Protein AF-A0A920ETH3-F1 (afdb_monomer_lite)

Structure (mmCIF, N/CA/C/O backbone):
data_AF-A0A920ETH3-F1
#
_entry.id   AF-A0A920ETH3-F1
#
loop_
_atom_site.group_PDB
_atom_site.id
_atom_site.type_symbol
_atom_site.label_atom_id
_atom_site.label_alt_id
_atom_site.label_comp_id
_atom_site.label_asym_id
_atom_site.label_entity_id
_atom_site.label_seq_id
_atom_site.pdbx_PDB_ins_code
_atom_site.Cartn_x
_atom_site.Cartn_y
_atom_site.Cartn_z
_atom_site.occupancy
_atom_site.B_iso_or_equiv
_atom_site.auth_seq_id
_atom_site.auth_comp_id
_atom_site.auth_asym_id
_atom_site.auth_atom_id
_atom_site.pdbx_PDB_model_num
ATOM 1 N N . MET A 1 1 ? -35.013 -7.372 -0.019 1.00 41.53 1 MET A N 1
ATOM 2 C CA . MET A 1 1 ? -33.559 -7.131 0.108 1.00 41.53 1 MET A CA 1
ATOM 3 C C . MET A 1 1 ? -33.090 -6.152 -0.974 1.00 41.53 1 MET A C 1
ATOM 5 O O . MET A 1 1 ? -32.940 -6.585 -2.106 1.00 41.53 1 MET A O 1
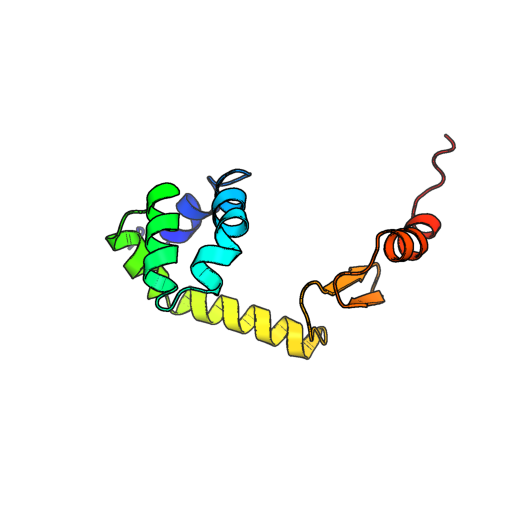ATOM 9 N N . PRO A 1 2 ? -32.944 -4.842 -0.678 1.00 42.34 2 PRO A N 1
ATOM 10 C CA . PRO A 1 2 ? -32.089 -3.989 -1.525 1.00 42.34 2 PRO A CA 1
ATOM 11 C C . PRO A 1 2 ? -31.199 -2.948 -0.797 1.00 42.34 2 PRO A C 1
ATOM 13 O O . PRO A 1 2 ? -30.567 -2.139 -1.464 1.00 42.34 2 PRO A O 1
ATOM 16 N N . TRP A 1 3 ? -31.079 -2.953 0.540 1.00 25.80 3 TRP A N 1
ATOM 17 C CA . TRP A 1 3 ? -30.332 -1.899 1.268 1.00 25.80 3 TRP A CA 1
ATOM 18 C C . TRP A 1 3 ? -28.870 -2.234 1.618 1.00 25.80 3 TRP A C 1
ATOM 20 O O . TRP A 1 3 ? -28.091 -1.336 1.917 1.00 25.80 3 TRP A O 1
ATOM 30 N N . ARG A 1 4 ? -28.447 -3.503 1.527 1.00 28.61 4 ARG A N 1
ATOM 31 C CA . ARG A 1 4 ? -27.088 -3.926 1.932 1.00 28.61 4 ARG A CA 1
ATOM 32 C C . ARG A 1 4 ? -25.983 -3.603 0.913 1.00 28.61 4 ARG A C 1
ATOM 34 O O . ARG A 1 4 ? -24.817 -3.590 1.272 1.00 28.61 4 ARG A O 1
ATOM 41 N N . VAL A 1 5 ? -26.333 -3.250 -0.327 1.00 36.88 5 VAL A N 1
ATOM 42 C CA . VAL A 1 5 ? -25.362 -2.908 -1.395 1.00 36.88 5 VAL A CA 1
ATOM 43 C C . VAL A 1 5 ? -25.045 -1.398 -1.432 1.00 36.88 5 VAL A C 1
ATOM 45 O O . VAL A 1 5 ? -24.185 -0.936 -2.184 1.00 36.88 5 VAL A O 1
ATOM 48 N N . LEU A 1 6 ? -25.720 -0.592 -0.602 1.00 34.16 6 LEU A N 1
ATOM 49 C CA . LEU A 1 6 ? -25.572 0.867 -0.595 1.00 34.16 6 LEU A CA 1
ATOM 50 C C . LEU A 1 6 ? -24.345 1.366 0.187 1.00 34.16 6 LEU A C 1
ATOM 52 O O . LEU A 1 6 ? -23.954 2.522 0.016 1.00 34.16 6 LEU A O 1
ATOM 56 N N . CYS A 1 7 ? -23.719 0.501 0.995 1.00 39.78 7 CYS A N 1
ATOM 57 C CA . CYS A 1 7 ? -22.545 0.852 1.798 1.00 39.78 7 CYS A CA 1
ATOM 58 C C . CYS A 1 7 ? -21.363 1.263 0.895 1.00 39.78 7 CYS A C 1
ATOM 60 O O . CYS A 1 7 ? -20.729 2.293 1.109 1.00 39.78 7 CYS A O 1
ATOM 62 N N . TRP A 1 8 ? -21.166 0.559 -0.225 1.00 28.53 8 TRP A N 1
ATOM 63 C CA . TRP A 1 8 ? -20.077 0.833 -1.170 1.00 28.53 8 TRP A CA 1
ATOM 64 C C . TRP A 1 8 ? -20.364 1.971 -2.156 1.00 28.53 8 TRP A C 1
ATOM 66 O O . TRP A 1 8 ? -19.470 2.738 -2.522 1.00 28.53 8 TRP A O 1
ATOM 76 N N . ARG A 1 9 ? -21.616 2.123 -2.603 1.00 28.33 9 ARG A N 1
ATOM 77 C CA . ARG A 1 9 ? -21.947 3.101 -3.653 1.00 28.33 9 ARG A CA 1
ATOM 78 C C . ARG A 1 9 ? -21.990 4.542 -3.159 1.00 28.33 9 ARG A C 1
ATOM 80 O O . ARG A 1 9 ? -21.611 5.417 -3.930 1.00 28.33 9 ARG A O 1
ATOM 87 N N . ASN A 1 10 ? -22.391 4.792 -1.914 1.00 32.38 10 ASN A N 1
ATOM 88 C CA . ASN A 1 10 ? -22.527 6.158 -1.401 1.00 32.38 10 ASN A CA 1
ATOM 89 C C . ASN A 1 10 ? -21.332 6.606 -0.558 1.00 32.38 10 ASN A C 1
ATOM 91 O O . ASN A 1 10 ? -20.974 7.7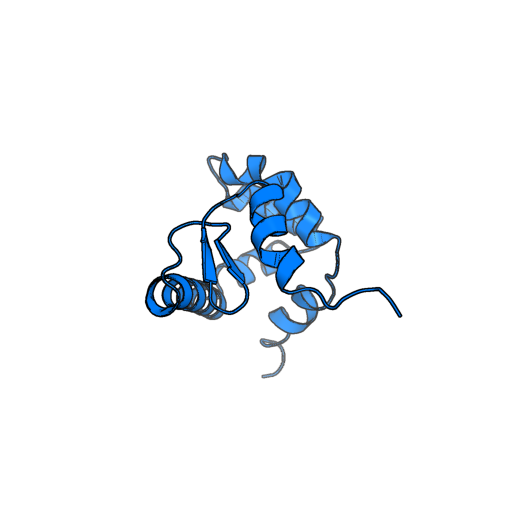83 -0.614 1.00 32.38 10 ASN A O 1
ATOM 95 N N . ALA A 1 11 ? -20.670 5.681 0.148 1.00 36.75 11 ALA A N 1
ATOM 96 C CA . ALA A 1 11 ? -19.459 6.011 0.884 1.00 36.75 11 ALA A CA 1
ATOM 97 C C . ALA A 1 11 ? -18.287 6.249 -0.067 1.00 36.75 11 ALA A C 1
ATOM 99 O O . ALA A 1 11 ? -17.649 7.271 0.079 1.00 36.75 11 ALA A O 1
ATOM 100 N N . CYS A 1 12 ? -18.041 5.406 -1.079 1.00 33.81 12 CYS A N 1
ATOM 101 C CA . CYS A 1 12 ? -16.846 5.523 -1.931 1.00 33.81 12 CYS A CA 1
ATOM 102 C C . CYS A 1 12 ? -16.982 6.523 -3.099 1.00 33.81 12 CYS A C 1
ATOM 104 O O . CYS A 1 12 ? -15.988 7.076 -3.564 1.00 33.81 12 CYS A O 1
ATOM 106 N N . ARG A 1 13 ? -18.203 6.795 -3.587 1.00 34.06 13 ARG A N 1
ATOM 107 C CA . ARG A 1 13 ? -18.430 7.591 -4.815 1.00 34.06 13 ARG A CA 1
ATOM 108 C C . ARG A 1 13 ? -18.568 9.102 -4.574 1.00 34.06 13 ARG A C 1
ATOM 110 O O . ARG A 1 13 ? -18.468 9.877 -5.519 1.00 34.06 13 ARG A O 1
ATOM 117 N N . ARG A 1 14 ? -18.752 9.540 -3.323 1.00 35.31 14 ARG A N 1
ATOM 118 C CA . ARG A 1 14 ? -18.910 10.962 -2.951 1.00 35.31 14 ARG A CA 1
ATOM 119 C C . ARG A 1 14 ? -17.576 11.670 -2.640 1.00 35.31 14 ARG A C 1
ATOM 121 O O . ARG A 1 14 ? -17.590 12.819 -2.218 1.00 35.31 14 ARG A O 1
ATOM 128 N N . LEU A 1 15 ? -16.431 10.991 -2.809 1.00 48.09 15 LEU A N 1
ATOM 129 C CA . LEU A 1 15 ? -15.171 11.290 -2.099 1.00 48.09 15 LEU A CA 1
ATOM 130 C C . LEU A 1 15 ? -13.968 11.617 -2.978 1.00 48.09 15 LEU A C 1
ATOM 132 O O . LEU A 1 15 ? -12.848 11.193 -2.688 1.00 48.09 15 LEU A O 1
ATOM 136 N N . ARG A 1 16 ? -14.151 12.371 -4.056 1.00 40.91 16 ARG A N 1
ATOM 137 C CA . ARG A 1 16 ? -12.979 12.858 -4.787 1.00 40.91 16 ARG A CA 1
ATOM 138 C C . ARG A 1 16 ? -12.321 13.998 -3.999 1.00 40.91 16 ARG A C 1
ATOM 140 O O . ARG A 1 16 ? -12.915 15.055 -3.829 1.00 40.91 16 ARG A O 1
ATOM 147 N N . GLY A 1 17 ? -11.113 13.748 -3.485 1.00 49.59 17 GLY A N 1
ATOM 148 C CA . GLY A 1 17 ? -10.159 14.762 -3.015 1.00 49.59 17 GLY A CA 1
ATOM 149 C C . GLY A 1 17 ? -9.912 14.819 -1.501 1.00 49.59 17 GLY A C 1
ATOM 150 O O . GLY A 1 17 ? -8.790 14.612 -1.055 1.00 49.59 17 GLY A O 1
ATOM 151 N N . TRP A 1 18 ? -10.938 15.099 -0.693 1.00 44.47 18 TRP A N 1
ATOM 152 C CA . TRP A 1 18 ? -10.741 15.562 0.697 1.00 44.47 18 TRP A CA 1
ATOM 153 C C . TRP A 1 18 ? -10.610 14.476 1.782 1.00 44.47 18 TRP A C 1
ATOM 155 O O . TRP A 1 18 ? -10.058 14.742 2.843 1.00 44.47 18 TRP A O 1
ATOM 165 N N . ARG A 1 19 ? -11.106 13.246 1.572 1.00 52.78 19 ARG A N 1
ATOM 166 C CA . ARG A 1 19 ? -11.026 12.191 2.612 1.00 52.78 19 ARG A CA 1
ATOM 167 C C . ARG A 1 19 ? -9.676 11.471 2.641 1.00 52.78 19 ARG A C 1
ATOM 169 O O . ARG A 1 19 ? -9.181 11.158 3.722 1.00 52.78 19 ARG A O 1
ATOM 176 N N . SER A 1 20 ? -9.053 11.266 1.481 1.00 57.72 20 SER A N 1
ATOM 177 C CA . SER A 1 20 ? -7.718 10.658 1.399 1.00 57.72 20 SER A CA 1
ATOM 178 C C . SER A 1 20 ? -6.642 11.555 2.015 1.00 57.72 20 SER A C 1
ATOM 180 O O . SER A 1 20 ? -5.698 11.044 2.611 1.00 57.72 20 SER A O 1
ATOM 182 N N . SER A 1 21 ? -6.804 12.884 1.952 1.00 61.53 21 SER A N 1
ATOM 183 C CA . SER A 1 21 ? -5.863 13.813 2.584 1.00 61.53 21 SER A CA 1
ATOM 184 C C . SER A 1 21 ? -5.886 13.701 4.111 1.00 61.53 21 SER A C 1
ATOM 186 O O . SER A 1 21 ? -4.821 13.664 4.719 1.00 61.53 21 SER A O 1
ATOM 188 N N . ILE A 1 22 ? -7.057 13.565 4.746 1.00 73.7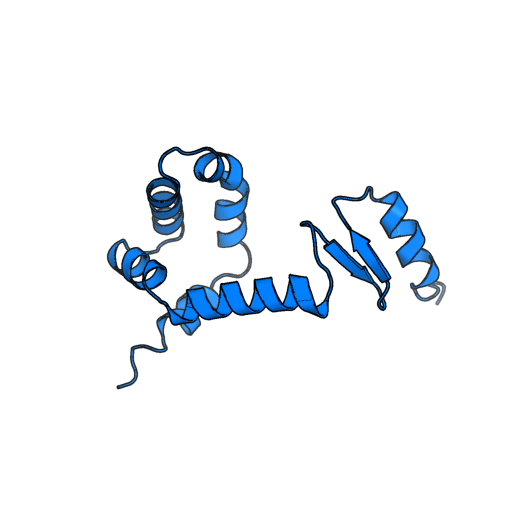5 22 ILE A N 1
ATOM 189 C CA . ILE A 1 22 ? -7.167 13.406 6.209 1.00 73.75 22 ILE A CA 1
ATOM 190 C C . ILE A 1 22 ? -6.555 12.073 6.660 1.00 73.75 22 ILE A C 1
ATOM 192 O O . ILE A 1 22 ? -5.790 12.039 7.622 1.00 73.75 22 ILE A O 1
ATOM 196 N N . PHE A 1 23 ? -6.848 10.981 5.951 1.00 77.94 23 PHE A N 1
ATOM 197 C CA . PHE A 1 23 ? -6.286 9.666 6.266 1.00 77.94 23 PHE A CA 1
ATOM 198 C C . PHE A 1 23 ? -4.749 9.646 6.166 1.00 77.94 23 PHE A C 1
ATOM 200 O O . PHE A 1 23 ? -4.079 9.218 7.109 1.00 77.94 23 PHE A O 1
ATOM 207 N N . CYS A 1 24 ? -4.186 10.159 5.064 1.00 76.25 24 CYS A N 1
ATOM 208 C CA . CYS A 1 24 ? -2.737 10.170 4.838 1.00 76.25 24 CYS A CA 1
ATOM 209 C C . CYS A 1 24 ? -2.003 11.204 5.705 1.00 76.25 24 CYS A C 1
ATOM 211 O O . CYS A 1 24 ? -0.949 10.900 6.256 1.00 76.25 24 CYS A O 1
ATOM 213 N N . SER A 1 25 ? -2.553 12.409 5.892 1.00 79.12 25 SER A N 1
ATOM 214 C CA . SER A 1 25 ? -1.949 13.428 6.775 1.00 79.12 25 SER A CA 1
ATOM 215 C C . SER A 1 25 ? -1.844 12.955 8.223 1.00 79.12 25 SER A C 1
ATOM 217 O O . SER A 1 25 ? -0.908 13.321 8.933 1.00 79.12 25 SER A O 1
ATOM 219 N N . ARG A 1 26 ? -2.770 12.092 8.652 1.00 82.62 26 ARG A N 1
ATOM 220 C CA . ARG A 1 26 ? -2.784 11.501 9.991 1.00 82.62 26 ARG A CA 1
ATOM 221 C C . ARG A 1 26 ? -2.156 10.109 10.049 1.00 82.62 26 ARG A C 1
ATOM 223 O O . ARG A 1 26 ? -2.210 9.497 11.112 1.00 82.62 26 ARG A O 1
ATOM 230 N N . ALA A 1 27 ? -1.504 9.651 8.973 1.00 81.88 27 ALA A N 1
ATOM 231 C CA . ALA A 1 27 ? -0.816 8.358 8.893 1.00 81.88 27 ALA A CA 1
ATOM 232 C C . ALA A 1 27 ? 0.065 8.087 10.112 1.00 81.88 27 ALA A C 1
ATOM 234 O O . ALA A 1 27 ? -0.097 7.077 10.786 1.00 81.88 27 ALA A O 1
ATOM 235 N N . LYS A 1 28 ? 0.925 9.045 10.473 1.00 84.75 28 LYS A N 1
ATOM 236 C CA . LYS A 1 28 ? 1.828 8.910 11.624 1.00 84.75 28 LYS A CA 1
ATOM 237 C C . LYS A 1 28 ? 1.091 8.631 12.937 1.00 84.75 28 LYS A C 1
ATOM 239 O O . LYS A 1 28 ? 1.585 7.858 13.747 1.00 84.75 28 LYS A O 1
ATOM 244 N N . ALA A 1 29 ? -0.075 9.244 13.140 1.00 84.50 29 ALA A N 1
ATOM 245 C CA . ALA A 1 29 ? -0.819 9.134 14.389 1.00 84.50 29 ALA A CA 1
ATOM 246 C C . ALA A 1 29 ? -1.444 7.747 14.570 1.00 84.50 29 ALA A C 1
ATOM 248 O O . ALA A 1 29 ? -1.339 7.181 15.650 1.00 84.50 29 ALA A O 1
ATOM 249 N N . TRP A 1 30 ? -2.063 7.182 13.528 1.00 85.56 30 TRP A N 1
ATOM 250 C CA . TRP A 1 30 ? -2.693 5.864 13.640 1.00 85.56 30 TRP A CA 1
ATOM 251 C C . TRP A 1 30 ? -1.712 4.705 13.417 1.00 85.56 30 TRP A C 1
ATOM 253 O O . TRP A 1 30 ? -1.893 3.662 14.034 1.00 85.56 30 TRP A O 1
ATOM 263 N N . ILE A 1 31 ? -0.652 4.882 12.615 1.00 87.81 31 ILE A N 1
ATOM 264 C CA . ILE A 1 31 ? 0.394 3.858 12.413 1.00 87.81 31 ILE A CA 1
ATOM 265 C C . ILE A 1 31 ? 1.186 3.612 13.702 1.00 87.81 31 ILE A C 1
ATOM 267 O O . ILE A 1 31 ? 1.491 2.469 14.021 1.00 87.81 31 ILE A O 1
ATOM 271 N N . ALA A 1 32 ? 1.526 4.673 14.439 1.00 89.50 32 ALA A N 1
ATOM 272 C CA . ALA A 1 32 ? 2.330 4.571 15.659 1.00 89.50 32 ALA A CA 1
ATOM 273 C C . ALA A 1 32 ? 1.494 4.366 16.939 1.00 89.50 32 ALA A C 1
ATOM 275 O O . ALA A 1 32 ? 2.056 4.298 18.032 1.00 89.50 32 ALA A O 1
ATOM 276 N N . SER A 1 33 ? 0.162 4.319 16.829 1.00 92.56 33 SER A N 1
ATOM 277 C CA . SER A 1 33 ? -0.734 4.182 17.981 1.00 92.56 33 SER A CA 1
ATOM 278 C C . SER A 1 33 ? -0.689 2.771 18.569 1.00 92.56 33 SER A C 1
ATOM 280 O O . SER A 1 33 ? -0.591 1.786 17.841 1.00 92.56 33 SER A O 1
ATOM 282 N N . GLN A 1 34 ? -0.858 2.672 19.890 1.00 92.62 34 GLN A N 1
ATOM 283 C CA . GLN A 1 34 ? -1.112 1.395 20.570 1.00 92.62 34 GLN A CA 1
ATOM 284 C C . GLN A 1 34 ? -2.498 0.827 20.232 1.00 92.62 34 GLN A C 1
ATOM 286 O O . GLN A 1 34 ? -2.686 -0.385 20.245 1.00 92.62 34 GLN A O 1
ATOM 291 N N . ASP A 1 35 ? -3.450 1.701 19.890 1.00 92.00 35 ASP A N 1
ATOM 292 C CA . ASP A 1 35 ? -4.769 1.331 19.380 1.00 92.00 35 ASP A CA 1
ATOM 293 C C . ASP A 1 35 ? -5.041 2.068 18.055 1.00 92.00 35 ASP A C 1
ATOM 295 O O . ASP A 1 35 ? -5.573 3.189 18.037 1.00 92.00 35 ASP A O 1
ATOM 299 N N . PRO A 1 36 ? -4.636 1.475 16.918 1.00 89.31 36 PRO A N 1
ATOM 300 C CA . PRO A 1 36 ? -4.901 2.037 15.599 1.00 89.31 36 PRO A CA 1
ATOM 301 C C . PRO A 1 36 ? -6.394 2.115 15.275 1.00 89.31 36 PRO A C 1
ATOM 303 O O . PRO A 1 36 ? -6.813 3.024 14.563 1.00 89.31 36 PRO A O 1
ATOM 306 N N . SER A 1 37 ? -7.215 1.199 15.803 1.00 88.50 37 SER A N 1
ATOM 307 C CA . SER A 1 37 ? -8.653 1.171 15.520 1.00 88.50 37 SER A CA 1
ATOM 308 C C . SER A 1 37 ? -9.357 2.383 16.123 1.00 88.50 37 SER A C 1
ATOM 310 O O . SER A 1 37 ? -10.151 3.034 15.441 1.00 88.50 37 SER A O 1
ATOM 312 N N . ALA A 1 38 ? -9.024 2.749 17.363 1.00 90.75 38 ALA A N 1
ATOM 313 C CA . ALA A 1 38 ? -9.565 3.952 17.991 1.00 90.75 38 ALA A CA 1
ATOM 314 C C . ALA A 1 38 ? -9.150 5.236 17.248 1.00 90.75 38 ALA A C 1
ATOM 316 O O . ALA A 1 38 ? -9.969 6.137 17.049 1.00 90.75 38 ALA A O 1
ATOM 317 N N . GLU A 1 39 ? -7.899 5.333 16.784 1.00 90.94 39 GLU A N 1
ATOM 318 C CA . GLU A 1 39 ? -7.447 6.486 15.991 1.00 90.94 39 GLU A CA 1
ATOM 319 C C . GLU A 1 39 ? -8.130 6.559 14.619 1.00 90.94 39 GLU A C 1
ATOM 321 O O . GLU A 1 39 ? -8.573 7.633 14.195 1.00 90.94 39 GLU A O 1
ATOM 326 N N . LEU A 1 40 ? -8.297 5.420 13.947 1.00 89.06 40 LEU A N 1
ATOM 327 C CA . LEU A 1 40 ? -9.029 5.328 12.686 1.00 89.06 40 LEU A CA 1
ATOM 328 C C . LEU A 1 40 ? -10.508 5.681 12.856 1.00 89.06 40 LEU A C 1
ATOM 330 O O . LEU A 1 40 ? -11.066 6.366 12.001 1.00 89.06 40 LEU A O 1
ATOM 334 N N . GLN A 1 41 ? -11.130 5.320 13.977 1.00 89.81 41 GLN A N 1
ATOM 335 C CA . GLN A 1 41 ? -12.501 5.718 14.282 1.00 89.81 41 GLN A CA 1
ATOM 336 C C . GLN A 1 41 ? -12.631 7.242 14.432 1.00 89.81 41 GLN A C 1
ATOM 338 O O . GLN A 1 41 ? -13.583 7.835 13.924 1.00 89.81 41 GLN A O 1
ATOM 343 N N . LYS A 1 42 ? -11.662 7.915 15.071 1.00 89.88 42 LYS A N 1
ATOM 344 C CA . LYS A 1 42 ? -11.635 9.391 15.154 1.00 89.88 42 LYS A CA 1
ATOM 345 C C . LYS A 1 42 ? -11.532 10.026 13.766 1.00 89.88 42 LYS A C 1
ATOM 347 O O . LYS A 1 42 ? -12.209 11.015 13.487 1.00 89.88 42 LYS A O 1
ATOM 352 N N . ILE A 1 43 ? -10.701 9.456 12.894 1.00 87.12 43 ILE A N 1
ATOM 353 C CA . ILE A 1 43 ? -10.560 9.881 11.494 1.00 87.12 43 ILE A CA 1
ATOM 354 C C . ILE A 1 43 ? -11.869 9.651 10.727 1.00 87.12 43 ILE A C 1
ATOM 356 O O . ILE A 1 43 ? -12.325 10.535 10.003 1.00 87.12 43 ILE A O 1
ATOM 360 N N . ALA A 1 44 ? -12.518 8.505 10.930 1.00 86.62 44 ALA A N 1
ATOM 361 C CA . ALA A 1 44 ? -13.794 8.170 10.312 1.00 86.62 44 ALA A CA 1
ATOM 362 C C . ALA A 1 44 ? -14.913 9.133 10.745 1.00 86.62 44 ALA A C 1
ATOM 364 O O . ALA A 1 44 ? -15.660 9.619 9.895 1.00 86.62 44 ALA A O 1
ATOM 365 N N . LYS A 1 45 ? -14.968 9.501 12.034 1.00 88.56 45 LYS A N 1
ATOM 366 C CA . LYS A 1 45 ? -15.897 10.516 12.561 1.00 88.56 45 LYS A CA 1
ATOM 367 C C . LYS A 1 45 ? -15.678 11.880 11.894 1.00 88.56 45 LYS A C 1
ATOM 369 O O . LYS A 1 45 ? -16.638 12.491 11.435 1.00 88.56 45 LYS A O 1
ATOM 374 N N . GLN A 1 46 ? -14.427 12.326 11.742 1.00 86.06 46 GLN A N 1
ATOM 375 C CA . GLN A 1 46 ? -14.096 13.568 11.014 1.00 86.06 46 GLN A CA 1
ATOM 376 C C . GLN A 1 46 ? -14.469 13.509 9.529 1.00 86.06 46 GLN A C 1
ATOM 378 O O . GLN A 1 46 ? -14.856 14.512 8.937 1.00 86.06 46 GLN A O 1
ATOM 383 N N . ALA A 1 47 ? -14.384 12.324 8.929 1.00 82.44 47 ALA A N 1
ATOM 384 C CA . ALA A 1 47 ? -14.831 12.088 7.568 1.00 82.44 47 ALA A CA 1
ATOM 385 C C . ALA A 1 47 ? -16.369 12.037 7.433 1.00 82.44 47 ALA A C 1
ATOM 387 O O . ALA A 1 47 ? -16.868 12.013 6.305 1.00 82.44 47 ALA A O 1
ATOM 388 N N . GLY A 1 48 ? -17.121 12.049 8.539 1.00 83.88 48 GLY A N 1
ATOM 389 C CA . GLY A 1 48 ? -18.584 12.016 8.570 1.00 83.88 48 GLY A CA 1
ATOM 390 C C . GLY A 1 48 ? -19.187 10.609 8.600 1.00 83.88 48 GLY A C 1
ATOM 391 O O . GLY A 1 48 ? -20.317 10.436 8.152 1.00 83.88 48 GLY A O 1
ATOM 392 N N . LEU A 1 49 ? -18.437 9.602 9.061 1.00 85.31 49 LEU A N 1
ATOM 393 C CA . LEU A 1 49 ? -18.943 8.249 9.304 1.00 85.31 49 LEU A CA 1
ATOM 394 C C . LEU A 1 49 ? -19.459 8.131 10.745 1.00 85.31 49 LEU A C 1
ATOM 396 O O . LEU A 1 49 ? -18.802 8.602 11.677 1.00 85.31 49 LEU A O 1
ATOM 400 N N . SER A 1 50 ? -20.616 7.493 10.931 1.00 88.94 50 SER A N 1
ATOM 401 C CA . SER A 1 50 ? -21.113 7.164 12.269 1.00 88.94 50 SER A CA 1
ATOM 402 C C . SER A 1 50 ? -20.321 6.001 12.883 1.00 88.94 50 SER A C 1
ATOM 404 O O . SER A 1 50 ? -19.578 5.291 12.204 1.00 88.94 50 SER A O 1
ATOM 406 N N . GLU A 1 51 ? -20.460 5.810 14.192 1.00 86.94 51 GLU A N 1
ATOM 407 C CA . GLU A 1 51 ? -19.814 4.709 14.911 1.00 86.94 51 GLU A CA 1
ATOM 408 C C . GLU A 1 51 ? -20.365 3.338 14.499 1.00 86.94 51 GLU A C 1
ATOM 410 O O . GLU A 1 51 ? -19.585 2.417 14.251 1.00 86.94 51 GLU A O 1
ATOM 415 N N . ASP A 1 52 ? -21.682 3.231 14.327 1.00 88.56 52 ASP A N 1
ATOM 416 C CA . ASP A 1 52 ? -22.328 2.004 13.858 1.00 88.56 52 ASP A CA 1
ATOM 417 C C . ASP A 1 52 ? -21.872 1.647 12.438 1.00 88.56 52 ASP A C 1
ATOM 419 O O . ASP A 1 52 ? -21.500 0.502 12.169 1.00 88.56 52 ASP A O 1
ATOM 423 N N . ASP A 1 53 ? -21.809 2.639 11.543 1.00 85.06 53 ASP A N 1
ATOM 424 C CA . ASP A 1 53 ? -21.317 2.436 10.178 1.00 85.06 53 ASP A CA 1
ATOM 425 C C . ASP A 1 53 ? -19.839 2.016 10.162 1.00 85.06 53 ASP A C 1
ATOM 427 O O . ASP A 1 53 ? -19.439 1.182 9.348 1.00 85.06 53 ASP A O 1
ATOM 431 N N . TYR A 1 54 ? -19.020 2.559 11.070 1.00 86.56 54 TYR A N 1
ATOM 432 C CA . TYR A 1 54 ? -17.616 2.173 11.216 1.00 86.56 54 TYR A CA 1
ATOM 433 C C . TYR A 1 54 ? -17.472 0.702 11.621 1.00 86.56 54 TYR A C 1
ATOM 435 O O . TYR A 1 54 ? -16.702 -0.036 11.004 1.00 86.56 54 TYR A O 1
ATOM 443 N N . ILE A 1 55 ? -18.247 0.251 12.610 1.00 87.00 55 ILE A N 1
ATOM 444 C CA . ILE A 1 55 ? -18.207 -1.138 13.088 1.00 87.00 55 ILE A CA 1
ATOM 445 C C . ILE A 1 55 ? -18.695 -2.104 12.008 1.00 87.00 55 ILE A C 1
ATOM 447 O O . ILE A 1 55 ? -18.088 -3.158 11.811 1.00 87.00 55 ILE A O 1
ATOM 451 N N . VAL A 1 56 ? -19.772 -1.758 11.299 1.00 89.06 56 VAL A N 1
ATOM 452 C CA . VAL A 1 56 ? -20.278 -2.570 10.185 1.00 89.06 56 VAL A CA 1
ATOM 453 C C . VAL A 1 56 ? -19.226 -2.682 9.083 1.00 89.06 56 VAL A C 1
ATOM 455 O O . VAL A 1 56 ? -18.979 -3.783 8.601 1.00 89.06 56 VAL A O 1
ATOM 458 N N . CYS A 1 57 ? -18.569 -1.574 8.730 1.00 85.31 57 CYS A N 1
ATOM 459 C CA . CYS A 1 57 ? -17.510 -1.549 7.722 1.00 85.31 57 CYS A CA 1
ATOM 460 C C . CYS A 1 57 ? -16.318 -2.440 8.111 1.00 85.31 57 CYS A C 1
ATOM 462 O O . CYS A 1 57 ? -15.853 -3.237 7.300 1.00 85.31 57 CYS A O 1
ATOM 464 N N . LEU A 1 58 ? -15.854 -2.367 9.364 1.00 87.00 58 LEU A N 1
ATOM 465 C CA . LEU A 1 58 ? -14.734 -3.185 9.845 1.00 87.00 58 LEU A CA 1
ATOM 466 C C . LEU A 1 58 ? -15.031 -4.688 9.874 1.00 87.00 58 LEU A C 1
ATOM 468 O O . LEU A 1 58 ? -14.111 -5.496 9.773 1.00 87.00 58 LEU A O 1
ATOM 472 N N . LYS A 1 59 ? -16.300 -5.063 10.043 1.00 89.62 59 LYS A N 1
ATOM 473 C CA . LYS A 1 59 ? -16.741 -6.463 10.099 1.00 89.62 59 LYS A CA 1
ATOM 474 C C . LYS A 1 59 ? -17.123 -7.027 8.732 1.00 89.62 59 LYS A C 1
ATOM 476 O O . LYS A 1 59 ? -17.558 -8.173 8.655 1.00 89.62 59 LYS A O 1
ATOM 481 N N . ASP A 1 60 ? -16.994 -6.246 7.664 1.00 90.62 60 ASP A N 1
ATOM 482 C CA . ASP A 1 60 ? -17.311 -6.711 6.322 1.00 90.62 60 ASP A CA 1
ATOM 483 C C . ASP A 1 60 ? -16.209 -7.645 5.797 1.00 90.62 60 ASP A C 1
ATOM 485 O O . ASP A 1 60 ? -15.183 -7.228 5.248 1.00 90.62 60 ASP A O 1
ATOM 489 N N . GLU A 1 61 ? -16.443 -8.946 5.954 1.00 91.81 61 GLU A N 1
ATOM 490 C CA . GLU A 1 61 ? -15.536 -9.992 5.484 1.00 91.81 61 GLU A CA 1
ATOM 491 C C . GLU A 1 61 ? -15.330 -9.961 3.965 1.00 91.81 61 GLU A C 1
ATOM 493 O O . GLU A 1 61 ? -14.260 -10.340 3.490 1.00 91.81 61 GLU A O 1
ATOM 498 N N . SER A 1 62 ? -16.312 -9.478 3.193 1.00 91.88 62 SER A N 1
ATOM 499 C CA . SER A 1 62 ? -16.196 -9.403 1.734 1.00 91.88 62 SER A CA 1
ATOM 500 C C . SER A 1 62 ? -15.172 -8.350 1.312 1.00 91.88 62 SER A C 1
ATOM 502 O O . SER A 1 62 ? -14.366 -8.588 0.411 1.00 91.88 62 SER A O 1
ATOM 504 N N . VAL A 1 63 ? -15.136 -7.216 2.019 1.00 89.19 63 VAL A N 1
ATOM 505 C CA . VAL A 1 63 ? -14.143 -6.159 1.797 1.00 89.19 63 VAL A CA 1
ATOM 506 C C . VAL A 1 63 ? -12.760 -6.639 2.218 1.00 89.19 63 VAL A C 1
ATOM 508 O O . VAL A 1 63 ? -11.797 -6.463 1.472 1.00 89.19 63 VAL A O 1
ATOM 511 N N . LEU A 1 64 ? -12.656 -7.308 3.368 1.00 89.50 64 LEU A N 1
ATOM 512 C CA . LEU A 1 64 ? -11.392 -7.880 3.827 1.00 89.50 64 LEU A CA 1
ATOM 513 C C . LEU A 1 64 ? -10.848 -8.931 2.847 1.00 89.50 64 LEU A C 1
ATOM 515 O O . LEU A 1 64 ? -9.655 -8.926 2.535 1.00 89.50 64 LEU A O 1
ATOM 519 N N . ALA A 1 65 ? -11.711 -9.811 2.338 1.00 93.56 65 ALA A N 1
ATOM 520 C CA . ALA A 1 65 ? -11.345 -10.811 1.341 1.00 93.56 65 ALA A CA 1
ATOM 521 C C . ALA A 1 65 ? -10.874 -10.160 0.034 1.00 93.56 65 ALA A C 1
ATOM 523 O O . ALA A 1 65 ? -9.864 -10.584 -0.525 1.00 93.56 65 ALA A O 1
ATOM 524 N N . ALA A 1 66 ? -11.545 -9.097 -0.421 1.00 93.31 66 ALA A N 1
ATOM 525 C CA . ALA A 1 66 ? -11.128 -8.346 -1.601 1.00 93.31 66 ALA A CA 1
ATOM 526 C C . ALA A 1 66 ? -9.748 -7.688 -1.413 1.00 93.31 66 ALA A C 1
ATOM 528 O O . ALA A 1 66 ? -8.894 -7.819 -2.287 1.00 93.31 66 ALA A O 1
ATOM 529 N N . ILE A 1 67 ? -9.495 -7.047 -0.262 1.00 91.31 67 ILE A N 1
ATOM 530 C CA . ILE A 1 67 ? -8.193 -6.432 0.059 1.00 91.31 67 ILE A CA 1
ATOM 531 C C . ILE A 1 67 ? -7.081 -7.486 0.048 1.00 91.31 67 ILE A C 1
ATOM 533 O O . ILE A 1 67 ? -6.050 -7.292 -0.596 1.00 91.31 67 ILE A O 1
ATOM 537 N N . ARG A 1 68 ? -7.302 -8.626 0.716 1.00 93.81 68 ARG A N 1
ATOM 538 C CA . ARG A 1 68 ? -6.340 -9.738 0.733 1.00 93.81 68 ARG A CA 1
ATOM 539 C C . ARG A 1 68 ? -6.109 -10.301 -0.665 1.00 93.81 68 ARG A C 1
ATOM 541 O O . ARG A 1 68 ? -4.965 -10.497 -1.049 1.00 93.81 68 ARG A O 1
ATOM 548 N N . GLY A 1 69 ? -7.170 -10.493 -1.447 1.00 95.75 69 GLY A N 1
ATOM 549 C CA . GLY A 1 69 ? -7.071 -10.973 -2.824 1.00 95.75 69 GLY A CA 1
ATOM 550 C C . GLY A 1 69 ? -6.247 -10.042 -3.715 1.00 95.75 69 GLY A C 1
ATOM 551 O O . GLY A 1 69 ? -5.411 -10.514 -4.483 1.00 95.75 69 GLY A O 1
ATOM 552 N N . MET A 1 70 ? -6.421 -8.724 -3.578 1.00 93.38 70 MET A N 1
ATOM 553 C CA . MET A 1 70 ? -5.596 -7.734 -4.277 1.00 93.38 70 MET A CA 1
ATOM 554 C C . MET A 1 70 ? -4.128 -7.803 -3.842 1.00 93.38 70 MET A C 1
ATOM 556 O O . MET A 1 70 ? -3.245 -7.801 -4.697 1.00 93.38 70 MET A O 1
ATOM 560 N N . GLN A 1 71 ? -3.865 -7.896 -2.534 1.00 91.69 71 GLN A N 1
ATOM 561 C CA . GLN A 1 71 ? -2.508 -8.007 -1.995 1.00 91.69 71 GLN A CA 1
ATOM 562 C C . GLN A 1 71 ? -1.806 -9.279 -2.490 1.00 91.69 71 GLN A C 1
ATOM 564 O O . GLN A 1 71 ? -0.676 -9.207 -2.969 1.00 91.69 71 GLN A O 1
ATOM 569 N N . THR A 1 72 ? -2.479 -10.429 -2.425 1.00 95.06 72 THR A N 1
ATOM 570 C CA . THR A 1 72 ? -1.958 -11.710 -2.916 1.00 95.06 72 THR A CA 1
ATOM 571 C C . THR A 1 72 ? -1.699 -11.659 -4.415 1.00 95.06 72 THR A C 1
ATOM 573 O O . THR A 1 72 ? -0.617 -12.028 -4.856 1.00 95.06 72 THR A O 1
ATOM 576 N N . ALA A 1 73 ? -2.637 -11.135 -5.209 1.00 93.75 73 ALA A N 1
ATOM 577 C CA . ALA A 1 73 ? -2.439 -11.001 -6.648 1.00 93.75 73 ALA A CA 1
ATOM 578 C C . ALA A 1 73 ? -1.241 -10.097 -6.988 1.00 93.75 73 ALA A C 1
ATOM 580 O O . ALA A 1 73 ? -0.482 -10.426 -7.896 1.00 93.75 73 ALA A O 1
ATOM 581 N N . ALA A 1 74 ? -1.044 -8.995 -6.259 1.00 91.19 74 ALA A N 1
ATOM 582 C CA . ALA A 1 74 ? 0.113 -8.122 -6.446 1.00 91.19 74 ALA A CA 1
ATOM 583 C C . ALA A 1 74 ? 1.434 -8.821 -6.077 1.00 91.19 74 ALA A C 1
ATOM 585 O O . ALA A 1 74 ? 2.417 -8.702 -6.804 1.00 91.19 74 ALA A O 1
ATOM 586 N N . ALA A 1 75 ? 1.456 -9.587 -4.985 1.00 93.19 75 ALA A N 1
ATOM 587 C CA . ALA A 1 75 ? 2.649 -10.311 -4.556 1.00 93.19 75 ALA A CA 1
ATOM 588 C C . ALA A 1 75 ? 2.996 -11.487 -5.487 1.00 93.19 75 ALA A C 1
ATOM 590 O O . ALA A 1 75 ? 4.158 -11.677 -5.823 1.00 93.19 75 ALA A O 1
ATOM 591 N N . GLU A 1 76 ? 2.007 -12.272 -5.918 1.00 94.94 76 GLU A N 1
ATOM 592 C CA . GLU A 1 76 ? 2.236 -13.507 -6.680 1.00 94.94 76 GLU A CA 1
ATOM 593 C C . GLU A 1 76 ? 2.357 -13.272 -8.186 1.00 94.94 76 GLU A C 1
ATOM 595 O O . GLU A 1 76 ? 3.190 -13.894 -8.840 1.00 94.94 76 GLU A O 1
ATOM 600 N N . LYS A 1 77 ? 1.521 -12.396 -8.758 1.00 92.38 77 LYS A N 1
ATOM 601 C CA . LYS A 1 77 ? 1.470 -12.192 -10.217 1.00 92.38 77 LYS A CA 1
ATOM 602 C C . LYS A 1 77 ? 2.381 -11.072 -10.691 1.00 92.38 77 LYS A C 1
ATOM 604 O O . LYS A 1 77 ? 2.826 -11.108 -11.831 1.00 92.38 77 LYS A O 1
ATOM 609 N N . LEU A 1 78 ? 2.599 -10.065 -9.846 1.00 90.31 78 LEU A N 1
ATOM 610 C CA . LEU A 1 78 ? 3.377 -8.872 -10.186 1.00 90.31 78 LEU A CA 1
ATOM 611 C C . LEU A 1 78 ? 4.705 -8.792 -9.412 1.00 90.31 78 LEU A C 1
ATOM 613 O O . LEU A 1 78 ? 5.471 -7.859 -9.633 1.00 90.31 78 LEU A O 1
ATOM 617 N N . ASP A 1 79 ? 4.977 -9.754 -8.519 1.00 92.00 79 ASP A N 1
ATOM 618 C CA . ASP A 1 79 ? 6.167 -9.797 -7.656 1.00 92.00 79 ASP A CA 1
ATOM 619 C C . ASP A 1 79 ? 6.418 -8.467 -6.920 1.00 92.00 79 ASP A C 1
ATOM 621 O O . ASP A 1 79 ? 7.542 -7.976 -6.839 1.00 92.00 79 ASP A O 1
ATOM 625 N N . VAL A 1 80 ? 5.355 -7.843 -6.401 1.00 92.31 80 VAL A N 1
ATOM 626 C CA . VAL A 1 80 ? 5.464 -6.613 -5.606 1.00 92.31 80 VAL A CA 1
ATOM 627 C C . VAL A 1 80 ? 5.930 -6.962 -4.193 1.00 92.31 80 VAL A C 1
ATOM 629 O O . VAL A 1 80 ? 5.202 -7.605 -3.433 1.00 92.31 80 VAL A O 1
ATOM 632 N N . ARG A 1 81 ? 7.135 -6.512 -3.822 1.00 89.69 81 ARG A N 1
ATOM 633 C CA . ARG A 1 81 ? 7.741 -6.764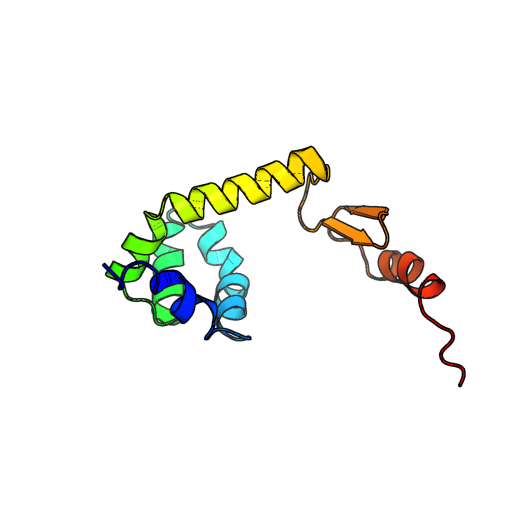 -2.498 1.00 89.69 81 ARG A CA 1
ATOM 634 C C . ARG A 1 81 ? 7.711 -5.568 -1.555 1.00 89.69 81 ARG A C 1
ATOM 636 O O . ARG A 1 81 ? 7.801 -5.747 -0.343 1.00 89.69 81 ARG A O 1
ATOM 643 N N . SER A 1 82 ? 7.571 -4.361 -2.092 1.00 87.31 82 SER A N 1
ATOM 644 C CA . SER A 1 82 ? 7.549 -3.126 -1.311 1.00 87.31 82 SER A CA 1
ATOM 645 C C . SER A 1 82 ? 6.591 -2.099 -1.912 1.00 87.31 82 SER A C 1
ATOM 647 O O . SER A 1 82 ? 6.175 -2.201 -3.067 1.00 87.31 82 SER A O 1
ATOM 649 N N . THR A 1 83 ? 6.203 -1.109 -1.113 1.00 87.31 83 THR A N 1
ATOM 650 C CA . THR A 1 83 ? 5.369 0.011 -1.558 1.00 87.31 83 THR A CA 1
ATOM 651 C C . THR A 1 83 ? 6.100 1.330 -1.294 1.00 87.31 83 THR A C 1
ATOM 653 O O . THR A 1 83 ? 6.537 1.529 -0.158 1.00 87.31 83 THR A O 1
ATOM 656 N N . PRO A 1 84 ? 6.188 2.247 -2.274 1.00 91.44 84 PRO A N 1
ATOM 657 C CA . PRO A 1 84 ? 5.587 2.156 -3.609 1.00 91.44 84 PRO A CA 1
ATOM 658 C C . PRO A 1 84 ? 6.357 1.216 -4.558 1.00 91.44 84 PRO A C 1
ATOM 660 O O . PRO A 1 84 ? 7.557 1.040 -4.413 1.00 91.44 84 PRO A O 1
ATOM 663 N N . THR A 1 85 ? 5.650 0.616 -5.519 1.00 92.56 85 THR A N 1
ATOM 664 C CA . THR A 1 85 ? 6.216 -0.074 -6.694 1.00 92.56 85 THR A CA 1
ATOM 665 C C . THR A 1 85 ? 5.427 0.394 -7.913 1.00 92.56 85 THR A C 1
ATOM 667 O O . THR A 1 85 ? 4.195 0.447 -7.863 1.00 92.56 85 THR A O 1
ATOM 670 N N . PHE A 1 86 ? 6.123 0.741 -8.989 1.00 92.94 86 PHE A N 1
ATOM 671 C CA . PHE A 1 86 ? 5.556 1.250 -10.232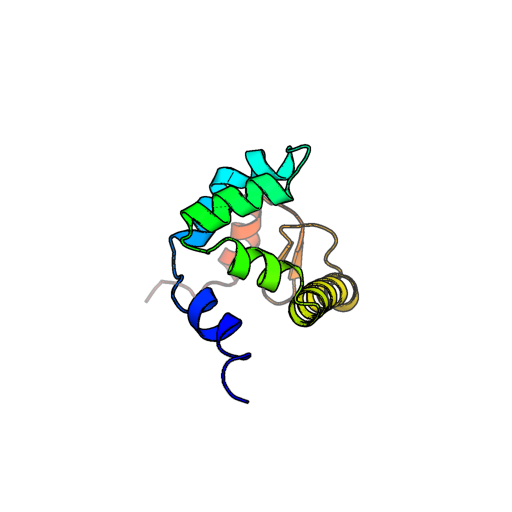 1.00 92.94 86 PHE A CA 1
ATOM 672 C C . PHE A 1 86 ? 5.806 0.263 -11.372 1.00 92.94 86 PHE A C 1
ATOM 674 O O . PHE A 1 86 ? 6.800 -0.458 -11.376 1.00 92.94 86 PHE A O 1
ATOM 681 N N . PHE A 1 87 ? 4.899 0.249 -12.346 1.00 92.19 87 PHE A N 1
ATOM 682 C CA . PHE A 1 87 ? 5.053 -0.508 -13.585 1.00 92.19 87 PHE A CA 1
ATOM 683 C C . PHE A 1 87 ? 4.920 0.463 -14.756 1.00 92.19 87 PHE A C 1
ATOM 685 O O . PHE A 1 87 ? 3.837 1.012 -14.967 1.00 92.19 87 PHE A O 1
ATOM 692 N N . VAL A 1 88 ? 6.002 0.689 -15.501 1.00 91.56 88 VAL A N 1
ATOM 693 C CA . VAL A 1 88 ? 6.024 1.586 -16.665 1.00 91.56 88 VAL A CA 1
ATOM 694 C C . VAL A 1 88 ? 6.298 0.750 -17.907 1.00 91.56 88 VAL A C 1
ATOM 696 O O . VAL A 1 88 ? 7.357 0.152 -18.028 1.00 91.56 88 VAL A O 1
ATOM 699 N N . ASN A 1 89 ? 5.315 0.631 -18.806 1.00 88.88 89 ASN A N 1
ATOM 700 C CA . ASN A 1 89 ? 5.404 -0.204 -20.017 1.00 88.88 89 ASN A CA 1
ATOM 701 C C . ASN A 1 89 ? 5.888 -1.654 -19.781 1.00 88.88 89 ASN A C 1
ATOM 703 O O . ASN A 1 89 ? 6.482 -2.271 -20.659 1.00 88.88 89 ASN A O 1
ATOM 707 N N . GLY A 1 90 ? 5.603 -2.220 -18.604 1.00 86.12 90 GLY A N 1
ATOM 708 C CA . GLY A 1 90 ? 6.029 -3.571 -18.219 1.00 86.12 90 GLY A CA 1
ATOM 709 C C . GLY A 1 90 ? 7.348 -3.627 -17.444 1.00 86.12 90 GLY A C 1
ATOM 710 O O . GLY A 1 90 ? 7.659 -4.673 -16.879 1.00 86.12 90 GLY A O 1
ATOM 711 N N . GLU A 1 91 ? 8.083 -2.520 -17.342 1.00 87.69 91 GLU A N 1
ATOM 712 C CA . GLU A 1 91 ? 9.254 -2.401 -16.478 1.00 87.69 91 GLU A CA 1
ATOM 713 C C . GLU A 1 91 ? 8.829 -2.147 -15.026 1.00 87.69 91 GLU A C 1
ATOM 715 O O . GLU A 1 91 ? 8.026 -1.252 -14.748 1.00 87.69 91 GLU A O 1
ATOM 720 N N . LYS A 1 92 ? 9.347 -2.960 -14.095 1.00 91.06 92 LYS A N 1
ATOM 721 C CA . LYS A 1 92 ? 9.067 -2.857 -12.658 1.00 91.06 92 LYS A CA 1
ATOM 722 C C . LYS A 1 92 ? 10.087 -1.931 -11.996 1.00 91.06 92 LYS A C 1
ATOM 724 O O . LYS A 1 92 ? 11.267 -2.261 -11.944 1.00 91.06 92 LYS A O 1
ATOM 729 N N . LEU A 1 93 ? 9.608 -0.835 -11.413 1.00 92.06 93 LEU A N 1
ATOM 730 C CA . LEU A 1 93 ? 10.400 0.097 -10.618 1.00 92.06 93 LEU A CA 1
ATOM 731 C C . LEU A 1 93 ? 9.985 0.011 -9.149 1.00 92.06 93 LEU A C 1
ATOM 733 O O . LEU A 1 93 ? 8.890 0.432 -8.771 1.00 92.06 93 LEU A O 1
ATOM 737 N N . GLU A 1 94 ? 10.850 -0.549 -8.311 1.00 92.12 94 GLU A N 1
ATOM 738 C CA . GLU A 1 94 ? 10.556 -0.754 -6.894 1.00 92.12 94 GLU A CA 1
ATOM 739 C C . GLU A 1 94 ? 11.061 0.390 -6.017 1.00 92.12 94 GLU A C 1
ATOM 741 O O . GLU A 1 94 ? 12.161 0.913 -6.198 1.00 92.12 94 GLU A O 1
ATOM 746 N N . GLY A 1 95 ? 10.275 0.715 -4.995 1.00 89.38 95 GLY A N 1
ATOM 747 C CA . GLY A 1 95 ? 10.642 1.657 -3.954 1.00 89.38 95 GLY A CA 1
ATOM 748 C C . GLY A 1 95 ? 10.357 3.115 -4.299 1.00 89.38 95 GLY A C 1
ATOM 749 O O . GLY A 1 95 ? 9.915 3.487 -5.387 1.00 89.38 95 GLY A O 1
ATOM 750 N N . ASN A 1 96 ? 10.607 3.964 -3.306 1.00 90.12 96 ASN A N 1
ATOM 751 C CA . ASN A 1 96 ? 10.518 5.409 -3.455 1.00 90.12 96 ASN A CA 1
ATOM 752 C C . ASN A 1 96 ? 11.782 5.937 -4.148 1.00 90.12 96 ASN A C 1
ATOM 754 O O . ASN A 1 96 ? 12.7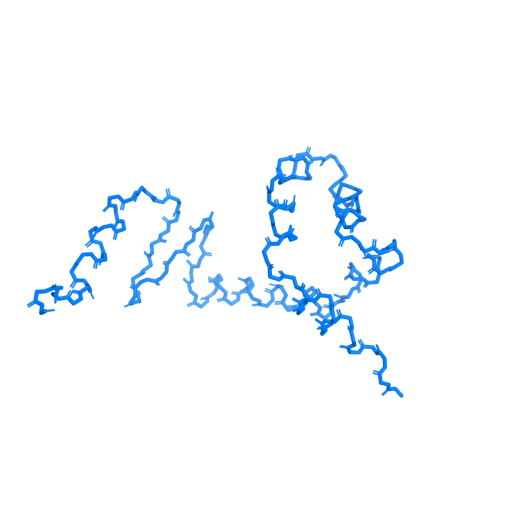26 6.356 -3.478 1.00 90.12 96 ASN A O 1
ATOM 758 N N . GLN A 1 97 ? 11.794 5.854 -5.475 1.00 92.19 97 GLN A N 1
ATOM 759 C CA . GLN A 1 97 ? 12.896 6.308 -6.321 1.00 92.19 97 GLN A CA 1
ATOM 760 C C . GLN A 1 97 ? 12.914 7.838 -6.461 1.00 92.19 97 GLN A C 1
ATOM 762 O O . GLN A 1 97 ? 11.867 8.479 -6.308 1.00 92.19 97 GLN A O 1
ATOM 767 N N . PRO A 1 98 ? 14.087 8.442 -6.711 1.00 94.00 98 PRO A N 1
ATOM 768 C CA . PRO A 1 98 ? 14.194 9.875 -6.942 1.00 94.00 98 PRO A CA 1
ATOM 769 C C . PRO A 1 98 ? 13.677 10.235 -8.349 1.00 94.00 98 PRO A C 1
ATOM 771 O O . PRO A 1 98 ? 13.490 9.358 -9.195 1.00 94.00 98 PRO A O 1
ATOM 774 N N . LEU A 1 99 ? 13.389 11.519 -8.584 1.00 93.38 99 LEU A N 1
ATOM 775 C CA . LEU A 1 99 ? 12.721 11.986 -9.808 1.00 93.38 99 LEU A CA 1
ATOM 776 C C . LEU A 1 99 ? 13.525 11.652 -11.069 1.00 93.38 99 LEU A C 1
ATOM 778 O O . LEU A 1 99 ? 12.946 11.283 -12.083 1.00 93.38 99 LEU A O 1
ATOM 782 N N . GLU A 1 100 ? 14.846 11.720 -10.976 1.00 94.44 100 GLU A N 1
ATOM 783 C CA . GLU A 1 100 ? 15.787 11.497 -12.069 1.00 94.44 100 GLU A CA 1
ATOM 784 C C . GLU A 1 100 ? 15.603 10.103 -12.689 1.00 94.44 100 GLU A C 1
ATOM 786 O O . GLU A 1 100 ? 15.585 9.959 -13.907 1.00 94.44 100 GLU A O 1
ATOM 791 N N . VAL A 1 101 ? 15.346 9.083 -11.862 1.00 92.62 101 VAL A N 1
ATOM 792 C CA . VAL A 1 101 ? 15.079 7.713 -12.335 1.00 92.62 101 VAL A CA 1
ATOM 793 C C . VAL A 1 101 ? 13.785 7.652 -13.149 1.00 92.62 101 VAL A C 1
ATOM 795 O O . VAL A 1 101 ? 13.691 6.925 -14.134 1.00 92.62 101 VAL A O 1
ATOM 798 N N . PHE A 1 102 ? 12.770 8.429 -12.767 1.00 92.62 102 PHE A N 1
ATOM 799 C CA . PHE A 1 102 ? 11.540 8.517 -13.549 1.00 92.62 102 PHE A CA 1
ATOM 800 C C . PHE A 1 102 ? 11.748 9.289 -14.852 1.00 92.62 102 PHE A C 1
ATOM 802 O O . PHE A 1 102 ? 11.164 8.916 -15.864 1.00 92.62 102 PHE A O 1
ATOM 809 N N . GLU A 1 103 ? 12.560 10.345 -14.846 1.00 92.69 103 GLU A N 1
ATOM 810 C CA . GLU A 1 103 ? 12.889 11.106 -16.054 1.00 92.69 103 GLU A CA 1
ATOM 811 C C . GLU A 1 103 ? 13.609 10.235 -17.086 1.00 92.69 103 GLU A C 1
ATOM 813 O O . GLU A 1 103 ? 13.224 10.244 -18.254 1.00 92.69 103 GLU A O 1
ATOM 818 N N . GLU A 1 104 ? 14.570 9.415 -16.659 1.00 92.31 104 GLU A N 1
ATOM 819 C CA . GLU A 1 104 ? 15.265 8.457 -17.529 1.00 92.31 104 GLU A CA 1
ATOM 820 C C . GLU A 1 104 ? 14.301 7.479 -18.216 1.00 92.31 104 GLU A C 1
ATOM 822 O O . GLU A 1 104 ? 14.471 7.164 -19.394 1.00 92.31 104 GLU A O 1
ATOM 827 N N . ILE A 1 105 ? 13.258 7.038 -17.506 1.00 91.25 105 ILE A N 1
ATOM 828 C CA . ILE A 1 105 ? 12.243 6.126 -18.046 1.00 91.25 105 ILE A CA 1
ATOM 829 C C . ILE A 1 105 ? 11.249 6.876 -18.940 1.00 91.25 105 ILE A C 1
ATOM 831 O O . ILE A 1 105 ? 10.876 6.380 -20.000 1.00 91.25 105 ILE A O 1
ATOM 835 N N . PHE A 1 106 ? 10.773 8.053 -18.526 1.00 92.00 106 PHE A N 1
ATOM 836 C CA . PHE A 1 106 ? 9.682 8.740 -19.216 1.00 92.00 106 PHE A CA 1
ATOM 837 C C . PHE A 1 106 ? 10.137 9.560 -20.419 1.00 92.00 106 PHE A C 1
ATOM 839 O O . PHE A 1 106 ? 9.425 9.549 -21.418 1.00 92.00 106 PHE A O 1
ATOM 846 N N . ILE A 1 107 ? 11.286 10.245 -20.371 1.00 91.81 107 ILE A N 1
ATOM 847 C CA . ILE A 1 107 ? 11.741 11.126 -21.464 1.00 91.81 107 ILE A CA 1
ATOM 848 C C . ILE A 1 107 ? 11.754 10.400 -22.825 1.00 91.81 107 ILE A C 1
ATOM 850 O O . ILE A 1 107 ? 11.201 10.954 -23.774 1.00 91.81 107 ILE A O 1
ATOM 854 N N . PRO A 1 108 ? 12.270 9.160 -22.952 1.00 90.62 108 PRO A N 1
ATOM 855 C CA . PRO A 1 108 ? 12.249 8.429 -24.222 1.00 90.62 108 PRO A CA 1
ATOM 856 C C . PRO A 1 108 ? 10.857 7.948 -24.666 1.00 90.62 108 PRO A C 1
ATOM 858 O O . PRO A 1 108 ? 10.683 7.562 -25.819 1.00 90.62 108 PRO A O 1
ATOM 861 N N . LEU A 1 109 ? 9.879 7.907 -23.755 1.00 88.94 109 LEU A N 1
ATOM 862 C CA . LEU A 1 109 ? 8.518 7.420 -24.013 1.00 88.94 109 LEU A CA 1
ATOM 863 C C . LEU A 1 109 ? 7.549 8.535 -24.417 1.00 88.94 109 LEU A C 1
ATOM 865 O O . LEU A 1 109 ? 6.424 8.248 -24.836 1.00 88.94 109 LEU A O 1
ATOM 869 N N . LEU A 1 110 ? 7.947 9.796 -24.249 1.00 88.62 110 LEU A N 1
ATOM 870 C CA . LEU A 1 110 ? 7.116 10.939 -24.588 1.00 88.62 110 LEU A CA 1
ATOM 871 C C . LEU A 1 110 ? 7.201 11.238 -26.092 1.00 88.62 110 LEU A C 1
ATOM 873 O O . LEU A 1 110 ? 8.269 11.114 -26.688 1.00 88.62 110 LEU A O 1
ATOM 877 N N . PRO A 1 111 ? 6.086 11.639 -26.725 1.00 86.19 111 PRO A N 1
ATOM 878 C CA . PRO A 1 111 ? 6.126 12.118 -28.098 1.00 86.19 111 PRO A CA 1
ATOM 879 C C . PRO A 1 111 ? 6.914 13.430 -28.182 1.00 86.19 111 PRO A C 1
ATOM 881 O O . PRO A 1 111 ? 6.850 14.254 -27.266 1.00 86.19 111 PRO A O 1
ATOM 884 N N . ASP A 1 112 ? 7.591 13.659 -29.308 1.00 80.00 112 ASP A N 1
ATOM 885 C CA . ASP A 1 112 ? 8.254 14.933 -29.582 1.00 80.00 112 ASP A CA 1
ATOM 886 C C . ASP A 1 112 ? 7.222 16.068 -29.554 1.00 80.00 112 ASP A C 1
ATOM 888 O O . ASP A 1 112 ? 6.309 16.129 -30.379 1.00 80.00 112 ASP A O 1
ATOM 892 N N . THR A 1 113 ? 7.362 17.007 -28.620 1.00 69.06 113 THR A N 1
ATOM 893 C CA . THR A 1 113 ? 6.442 18.149 -28.475 1.00 69.06 113 THR A CA 1
ATOM 894 C C . THR A 1 113 ? 6.726 19.281 -29.473 1.00 69.06 113 THR A C 1
ATOM 896 O O . THR A 1 113 ? 6.383 20.430 -29.214 1.00 69.06 113 THR A O 1
ATOM 899 N N . ASN A 1 114 ? 7.366 18.977 -30.607 1.00 60.25 114 ASN A N 1
ATOM 900 C CA . ASN A 1 114 ? 7.739 19.940 -31.648 1.00 60.25 114 ASN A CA 1
ATOM 901 C C . ASN A 1 114 ? 6.720 19.955 -32.803 1.00 60.25 114 ASN A C 1
ATOM 903 O O . ASN A 1 114 ? 7.092 19.745 -33.959 1.00 60.25 114 ASN A O 1
ATOM 907 N N . ASN A 1 115 ? 5.444 20.196 -32.492 1.00 53.09 115 ASN A N 1
ATOM 908 C CA . ASN A 1 115 ? 4.418 20.532 -33.486 1.00 53.09 115 ASN A CA 1
ATOM 909 C C . ASN A 1 115 ? 3.585 21.727 -33.019 1.00 53.09 115 ASN A C 1
ATOM 911 O O . ASN A 1 115 ? 2.854 21.562 -32.016 1.00 53.09 115 ASN A O 1
#

Radius of gyration: 19.19 Å; chains: 1; bounding box: 49×34×54 Å

Secondary structure (DSSP, 8-state):
--STTHHHHHHHHT-SSHHHHHHHHTHHHHHS-S-HHHHHHHHHHHTT--HHHHHHHHT-HHHHHHHHHHHHHHHHHS---SSSEEEETTEEEESS--HHHHHHHHGGGSPP---

Sequence (115 aa):
MPWRVLCWRNACRRLRGWRSSIFCSRAKAWIASQDPSAELQKIAKQAGLSEDDYIVCLKDESVLAAIRGMQTAAAEKLDVRSTPTFFVNGEKLEGNQPLEVFEEIFIPLLPDTNN

pLDDT: mean 79.44, std 20.13, range [25.8, 95.75]

Foldseek 3Di:
DPDPVVLCVPLPVVDPDDLVCLCVVCVVVLVPDPHNLVVVVVSCVVVVHDPVSSVVVVPPVVVVVVVVVVVCCCCPVVVQDDPPWDADPNDIDDDDDDVVVVCVRVVVVDDDPPD